Protein AF-W5Y2G3-F1 (afdb_monomer_lite)

Sequence (74 aa):
MIHDALKKNETIDANSALAEKVAVELPGFIDKDGRFLSSKFE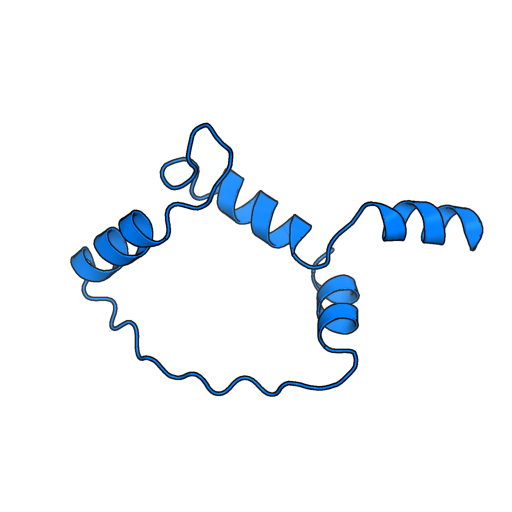SALSDVDVDMSRETYGLSFVGKSYGDYQYGCQ

Foldseek 3Di:
DVVVVVVVVVVDFLCNLVLVVCCVPPVVQADPVRDGNVVVVVVVCVVVVNPPPVPPDDDDDPCPRVVSNVPSPD

pLDDT: mean 71.86, std 8.72, range [42.44, 87.06]

Organism: NCBI:txid1224164

Radius of gyration: 16.27 Å; chains: 1; bounding box: 33×25×45 Å

Structure (mmCIF, N/CA/C/O backbone):
data_AF-W5Y2G3-F1
#
_entry.id   AF-W5Y2G3-F1
#
loop_
_atom_site.group_PDB
_atom_site.id
_atom_site.type_symbol
_atom_site.label_atom_id
_atom_site.label_alt_id
_atom_site.label_comp_id
_atom_site.label_asym_id
_atom_site.label_entity_id
_atom_site.label_seq_id
_atom_site.pdbx_PDB_ins_code
_atom_site.Cartn_x
_atom_site.Cartn_y
_atom_site.Cartn_z
_atom_site.occupancy
_atom_site.B_iso_or_equiv
_atom_site.auth_seq_id
_atom_site.auth_comp_id
_atom_site.auth_asym_id
_atom_site.auth_atom_id
_atom_site.pdbx_PDB_model_num
ATOM 1 N N . MET A 1 1 ? 15.638 -5.233 -30.689 1.00 62.12 1 MET A N 1
ATOM 2 C CA . MET A 1 1 ? 15.265 -6.322 -29.761 1.00 62.12 1 MET A CA 1
ATOM 3 C C . MET A 1 1 ? 15.690 -6.024 -28.320 1.00 62.12 1 MET A C 1
ATOM 5 O O . MET A 1 1 ? 14.813 -6.006 -27.478 1.00 62.12 1 MET A O 1
ATOM 9 N N . ILE A 1 2 ? 16.951 -5.673 -28.015 1.00 69.75 2 ILE A N 1
ATOM 10 C CA . ILE A 1 2 ? 17.350 -5.280 -26.636 1.00 69.75 2 ILE A CA 1
ATOM 11 C C . ILE A 1 2 ? 16.922 -3.844 -26.268 1.00 69.75 2 ILE A C 1
ATOM 13 O O . ILE A 1 2 ? 16.500 -3.582 -25.149 1.00 69.75 2 ILE A O 1
ATOM 17 N N . HIS A 1 3 ? 16.982 -2.911 -27.223 1.00 68.06 3 HIS A N 1
ATOM 18 C CA . HIS A 1 3 ? 16.690 -1.492 -26.974 1.00 68.06 3 HIS A CA 1
ATOM 19 C C . HIS A 1 3 ? 15.225 -1.220 -26.576 1.00 68.06 3 HIS A C 1
ATOM 21 O O . HIS A 1 3 ? 14.951 -0.335 -25.777 1.00 68.06 3 HIS A O 1
ATOM 27 N N . ASP A 1 4 ? 14.287 -2.010 -27.105 1.00 69.12 4 ASP A N 1
ATOM 28 C CA . ASP A 1 4 ? 12.859 -1.911 -26.773 1.00 69.12 4 ASP A CA 1
ATOM 29 C C . ASP A 1 4 ? 12.563 -2.456 -25.365 1.00 69.12 4 ASP A C 1
ATOM 31 O O . ASP A 1 4 ? 11.800 -1.863 -24.609 1.00 69.12 4 ASP A O 1
ATOM 35 N N . ALA A 1 5 ? 13.244 -3.543 -24.982 1.00 66.69 5 ALA A N 1
ATOM 36 C CA . ALA A 1 5 ? 13.165 -4.111 -23.638 1.00 66.69 5 ALA A CA 1
ATOM 37 C C . ALA A 1 5 ? 13.755 -3.164 -22.579 1.00 66.69 5 ALA A C 1
ATOM 39 O O . ALA A 1 5 ? 13.165 -2.993 -21.518 1.00 66.69 5 ALA A O 1
ATOM 40 N N . LEU A 1 6 ? 14.870 -2.490 -22.883 1.00 65.94 6 LEU A N 1
ATOM 41 C CA . LEU A 1 6 ? 15.463 -1.481 -21.995 1.00 65.94 6 LEU A CA 1
ATOM 42 C C . LEU A 1 6 ? 14.517 -0.298 -21.750 1.00 65.94 6 LEU A C 1
ATOM 44 O O . LEU A 1 6 ? 14.347 0.102 -20.604 1.00 65.94 6 LEU A O 1
ATOM 48 N N . LYS A 1 7 ? 13.845 0.210 -22.793 1.00 66.25 7 LYS A N 1
ATOM 49 C CA . LYS A 1 7 ? 12.849 1.288 -22.647 1.00 66.25 7 LYS A CA 1
ATOM 50 C C . LYS A 1 7 ? 11.654 0.889 -21.783 1.00 66.25 7 LYS A C 1
ATOM 52 O O . LYS A 1 7 ? 11.172 1.697 -20.999 1.00 66.25 7 LYS A O 1
ATOM 57 N N . LYS A 1 8 ? 11.177 -0.350 -21.917 1.00 62.12 8 LYS A N 1
ATOM 58 C CA . LYS A 1 8 ? 10.089 -0.870 -21.076 1.00 62.12 8 LYS A CA 1
ATOM 59 C C . LYS A 1 8 ? 10.530 -0.982 -19.618 1.00 62.12 8 LYS A C 1
ATOM 61 O O . LYS A 1 8 ? 9.835 -0.481 -18.746 1.00 62.12 8 LYS A O 1
ATOM 66 N N . ASN A 1 9 ? 11.718 -1.532 -19.373 1.00 63.12 9 ASN A N 1
ATOM 67 C CA . ASN A 1 9 ? 12.271 -1.668 -18.024 1.00 63.12 9 ASN A CA 1
ATOM 68 C C . ASN A 1 9 ? 12.548 -0.318 -17.340 1.00 63.12 9 ASN A C 1
ATOM 70 O O . ASN A 1 9 ? 12.495 -0.239 -16.122 1.00 63.12 9 ASN A O 1
ATOM 74 N N . GLU A 1 10 ? 12.825 0.744 -18.100 1.00 62.91 10 GLU A N 1
ATOM 75 C CA . GLU A 1 10 ? 13.042 2.093 -17.553 1.00 62.91 10 GLU A CA 1
ATOM 76 C C . GLU A 1 10 ? 11.774 2.693 -16.918 1.00 62.91 10 GLU A C 1
ATOM 78 O O . GLU A 1 10 ? 11.865 3.549 -16.044 1.00 62.91 10 GLU A O 1
ATOM 83 N N . THR A 1 11 ? 10.590 2.236 -17.338 1.00 61.53 11 THR A N 1
ATOM 84 C CA . THR A 1 11 ? 9.307 2.841 -16.939 1.00 61.53 11 THR A CA 1
ATOM 85 C C . THR A 1 11 ? 8.571 2.031 -15.865 1.00 61.53 11 THR A C 1
ATOM 87 O O . THR A 1 11 ? 7.579 2.502 -15.314 1.00 61.53 11 THR A O 1
ATOM 90 N N . ILE A 1 12 ? 9.022 0.808 -15.575 1.00 62.72 12 ILE A N 1
ATOM 91 C CA . ILE A 1 12 ? 8.290 -0.154 -14.748 1.00 62.72 12 ILE A CA 1
ATOM 92 C C . ILE A 1 12 ? 9.097 -0.418 -13.477 1.00 62.72 12 ILE A C 1
ATOM 94 O O . ILE A 1 12 ? 10.183 -0.991 -13.519 1.00 62.72 12 ILE A O 1
ATOM 98 N N . ASP A 1 13 ? 8.554 -0.003 -12.335 1.00 69.12 13 ASP A N 1
ATOM 99 C CA . ASP A 1 13 ? 9.115 -0.331 -11.025 1.00 69.12 13 ASP A CA 1
ATOM 100 C C . ASP A 1 13 ? 8.665 -1.732 -10.585 1.00 69.12 13 ASP A C 1
ATOM 102 O O . ASP A 1 13 ? 7.550 -2.156 -10.903 1.00 69.12 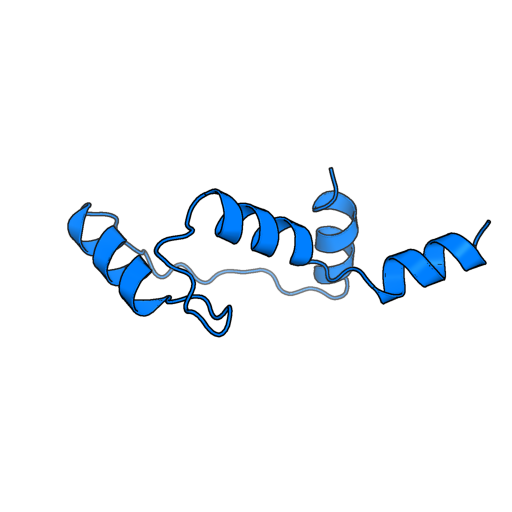13 ASP A O 1
ATOM 106 N N . ALA A 1 14 ? 9.497 -2.440 -9.816 1.00 66.06 14 ALA A N 1
ATOM 107 C CA . ALA A 1 14 ? 9.188 -3.782 -9.313 1.00 66.06 14 ALA A CA 1
ATOM 108 C C . ALA A 1 14 ? 7.858 -3.849 -8.536 1.00 66.06 14 ALA A C 1
ATOM 110 O O . ALA A 1 14 ? 7.204 -4.889 -8.528 1.00 66.06 14 ALA A O 1
ATOM 111 N N . ASN A 1 15 ? 7.428 -2.740 -7.926 1.00 73.50 15 ASN A N 1
ATOM 112 C CA . ASN A 1 15 ? 6.200 -2.683 -7.133 1.00 73.50 15 ASN A CA 1
ATOM 113 C C . ASN A 1 15 ? 4.983 -2.134 -7.895 1.00 73.50 15 ASN A C 1
ATOM 115 O O . ASN A 1 15 ? 3.903 -2.036 -7.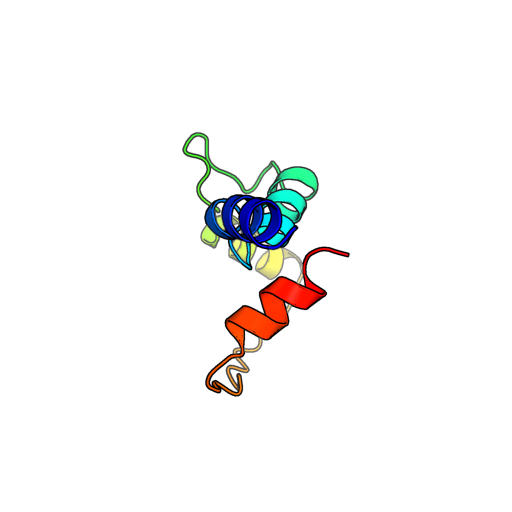313 1.00 73.50 15 ASN A O 1
ATOM 119 N N . SER A 1 16 ? 5.126 -1.770 -9.172 1.00 72.25 16 SER A N 1
ATOM 120 C CA . SER A 1 16 ? 4.049 -1.154 -9.969 1.00 72.25 16 SER A CA 1
ATOM 121 C C . SER A 1 16 ? 2.789 -2.027 -10.047 1.00 72.25 16 SER A C 1
ATOM 123 O O . SER A 1 16 ? 1.699 -1.549 -9.741 1.00 72.25 16 SER A O 1
ATOM 125 N N . ALA A 1 17 ? 2.941 -3.326 -10.318 1.00 72.94 17 ALA A N 1
ATOM 126 C CA . ALA A 1 17 ? 1.825 -4.275 -10.363 1.00 72.94 17 ALA A CA 1
ATOM 127 C C . ALA A 1 17 ? 1.118 -4.437 -9.004 1.00 72.94 17 ALA A C 1
ATOM 129 O O . ALA A 1 17 ? -0.105 -4.575 -8.935 1.00 72.94 17 ALA A O 1
ATOM 130 N N . LEU A 1 18 ? 1.878 -4.402 -7.904 1.00 73.69 18 LEU A N 1
ATOM 131 C CA . LEU A 1 18 ? 1.317 -4.442 -6.554 1.00 73.69 18 LEU A CA 1
ATOM 132 C C . LEU A 1 18 ? 0.528 -3.157 -6.264 1.00 73.69 18 LEU A C 1
ATOM 134 O O . LEU A 1 18 ? -0.579 -3.223 -5.734 1.00 73.69 18 LEU A O 1
ATOM 138 N N . ALA A 1 19 ? 1.074 -2.001 -6.643 1.00 74.94 19 ALA A N 1
ATOM 139 C CA . ALA A 1 19 ? 0.420 -0.710 -6.465 1.00 74.94 19 ALA A CA 1
ATOM 140 C C . ALA A 1 19 ? -0.901 -0.624 -7.247 1.00 74.94 19 ALA A C 1
ATOM 142 O O . ALA A 1 19 ? -1.898 -0.155 -6.698 1.00 74.94 19 ALA A O 1
ATOM 143 N N . GLU A 1 20 ? -0.942 -1.132 -8.482 1.00 76.75 20 GLU A N 1
ATOM 144 C CA . GLU A 1 20 ? -2.179 -1.212 -9.267 1.00 76.75 20 GLU A CA 1
ATOM 145 C C . GLU A 1 20 ? -3.218 -2.134 -8.617 1.00 76.75 20 GLU A C 1
ATOM 147 O O . GLU A 1 20 ? -4.376 -1.739 -8.480 1.00 76.75 20 GLU A O 1
ATOM 152 N N . LYS A 1 21 ? -2.821 -3.324 -8.141 1.00 77.62 21 LYS A N 1
ATOM 153 C CA . LYS A 1 21 ? -3.740 -4.231 -7.424 1.00 77.62 21 LYS A CA 1
ATOM 154 C C . LYS A 1 21 ? -4.321 -3.584 -6.170 1.00 77.62 21 LYS A C 1
ATOM 156 O O . LYS A 1 21 ? -5.531 -3.620 -5.969 1.00 77.62 21 LYS A O 1
ATOM 161 N N . VAL A 1 22 ? -3.485 -2.926 -5.367 1.00 77.69 22 VAL A N 1
ATOM 162 C CA . VAL A 1 22 ? -3.941 -2.199 -4.174 1.00 77.69 22 VAL A CA 1
ATOM 163 C C . VAL A 1 22 ? -4.896 -1.064 -4.557 1.00 77.69 22 VAL A C 1
ATOM 165 O O . VAL A 1 22 ? -5.913 -0.880 -3.895 1.00 77.69 22 VAL A O 1
ATOM 168 N N . ALA A 1 23 ? -4.630 -0.333 -5.641 1.00 75.25 23 ALA A N 1
ATOM 169 C CA . ALA A 1 23 ? -5.524 0.727 -6.103 1.00 75.25 23 ALA A CA 1
ATOM 170 C C . ALA A 1 23 ? -6.892 0.197 -6.579 1.00 75.25 23 ALA A C 1
ATOM 172 O O . ALA A 1 23 ? -7.909 0.853 -6.351 1.00 75.25 23 ALA A O 1
ATOM 173 N N . VAL A 1 24 ? -6.927 -0.983 -7.209 1.00 78.75 24 VAL A N 1
ATOM 174 C CA . VAL A 1 24 ? -8.162 -1.619 -7.701 1.00 78.75 24 VAL A CA 1
ATOM 175 C C . VAL A 1 24 ? -8.975 -2.243 -6.566 1.00 78.75 24 VAL A C 1
ATOM 177 O O . VAL A 1 24 ? -10.189 -2.049 -6.506 1.00 78.75 24 VAL A O 1
ATOM 180 N N . GLU A 1 25 ? -8.331 -2.988 -5.668 1.00 79.25 25 GLU A N 1
ATOM 181 C CA . GLU A 1 25 ? -9.020 -3.755 -4.622 1.00 79.25 25 GLU A CA 1
ATOM 182 C C . GLU A 1 25 ? -9.306 -2.924 -3.362 1.00 79.25 25 GLU A C 1
ATOM 184 O O . GLU A 1 25 ? -10.271 -3.190 -2.644 1.00 79.25 25 GLU A O 1
ATOM 189 N N . LEU A 1 26 ? -8.505 -1.886 -3.098 1.00 80.38 26 LEU A N 1
ATOM 190 C CA . LEU A 1 26 ? -8.585 -1.057 -1.891 1.00 80.38 26 LEU A CA 1
ATOM 191 C C . LEU A 1 26 ? -8.669 0.452 -2.214 1.00 80.38 26 LEU A C 1
ATOM 193 O O . LEU A 1 26 ? -7.939 1.254 -1.619 1.00 80.38 26 LEU A O 1
ATOM 197 N N . PRO A 1 27 ? -9.610 0.903 -3.071 1.00 76.19 27 PRO A N 1
ATOM 198 C CA . PRO A 1 27 ? -9.716 2.314 -3.458 1.00 76.19 27 PRO A CA 1
ATOM 199 C C . PRO A 1 27 ? -10.031 3.236 -2.268 1.00 76.19 27 PRO A C 1
ATOM 201 O O . PRO A 1 27 ? -9.694 4.415 -2.278 1.00 76.19 27 PRO A O 1
ATOM 204 N N . GLY A 1 28 ? -10.645 2.704 -1.203 1.00 78.06 28 GLY A N 1
ATOM 205 C CA . GLY A 1 28 ? -10.960 3.448 0.021 1.00 78.06 28 GLY A CA 1
ATOM 206 C C . GLY A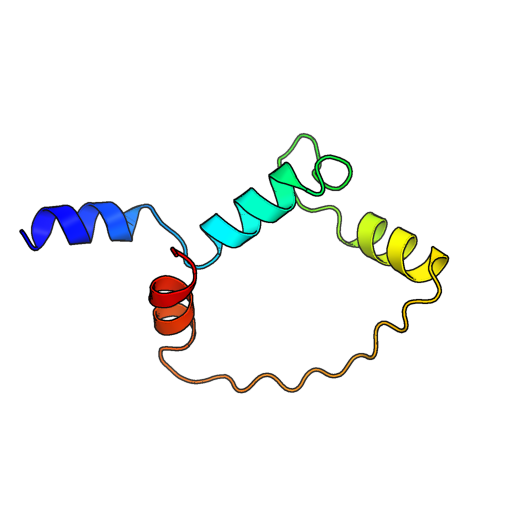 1 28 ? -9.761 3.745 0.933 1.00 78.06 28 GLY A C 1
ATOM 207 O O . GLY A 1 28 ? -9.934 4.448 1.936 1.00 78.06 28 GLY A O 1
ATOM 208 N N . PHE A 1 29 ? -8.579 3.210 0.617 1.00 76.25 29 PHE A N 1
ATOM 209 C CA . PHE A 1 29 ? -7.337 3.382 1.380 1.00 76.25 29 PHE A CA 1
ATOM 210 C C . PHE A 1 29 ? -6.286 4.203 0.623 1.00 76.25 29 PHE A C 1
ATOM 212 O O . PHE A 1 29 ? -5.165 4.356 1.103 1.00 76.25 29 PHE A O 1
ATOM 219 N N . ILE A 1 30 ? -6.646 4.759 -0.533 1.00 78.12 30 ILE A N 1
ATOM 220 C CA . ILE A 1 30 ? -5.798 5.655 -1.314 1.00 78.12 30 ILE A CA 1
ATOM 221 C C . ILE A 1 30 ? -6.290 7.089 -1.106 1.00 78.12 30 ILE A C 1
ATOM 223 O O . ILE A 1 30 ? -7.477 7.383 -1.252 1.00 78.12 30 ILE A O 1
ATOM 227 N N . ASP A 1 31 ? -5.379 7.978 -0.717 1.00 79.69 31 ASP A N 1
ATOM 228 C CA . ASP A 1 31 ? -5.672 9.404 -0.592 1.00 79.69 31 ASP A CA 1
ATOM 229 C C . ASP A 1 31 ? -5.829 10.066 -1.976 1.00 79.69 31 ASP A C 1
ATOM 231 O O . ASP A 1 31 ? -5.427 9.512 -3.000 1.00 79.69 31 ASP A O 1
ATOM 235 N N . LYS A 1 32 ? -6.370 11.286 -2.025 1.00 74.56 32 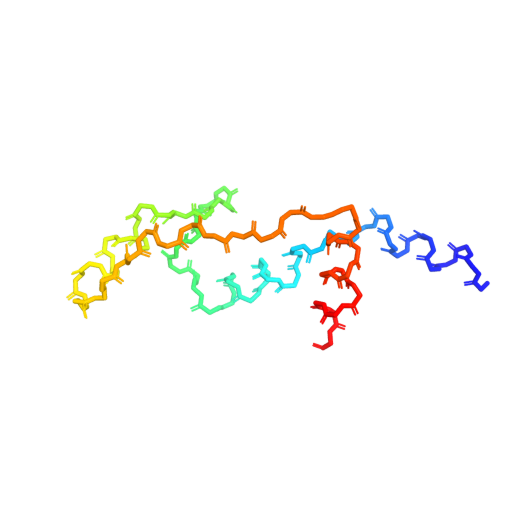LYS A N 1
ATOM 236 C CA . LYS A 1 32 ? -6.510 12.064 -3.268 1.00 74.56 32 LYS A CA 1
ATOM 237 C C . LYS A 1 32 ? -5.156 12.380 -3.912 1.00 74.56 32 LYS A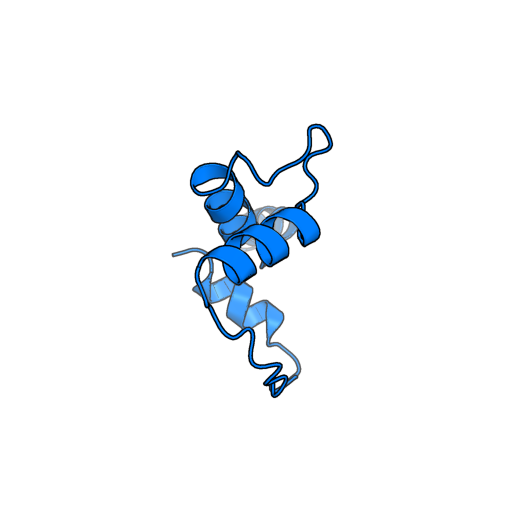 C 1
ATOM 239 O O . LYS A 1 32 ? -5.089 12.528 -5.128 1.00 74.56 32 LYS A O 1
ATOM 244 N N . ASP A 1 33 ? -4.097 12.423 -3.106 1.00 73.00 33 ASP A N 1
ATOM 245 C CA . ASP A 1 33 ? -2.701 12.546 -3.543 1.00 73.00 33 ASP A CA 1
ATOM 246 C C . ASP A 1 33 ? -2.081 11.215 -4.031 1.00 73.00 33 ASP A C 1
ATOM 248 O O . ASP A 1 33 ? -0.891 11.160 -4.338 1.00 73.00 33 ASP A O 1
ATOM 252 N N . GLY A 1 34 ? -2.849 10.118 -4.075 1.00 68.94 34 GLY A N 1
ATOM 253 C CA . GLY A 1 34 ? -2.368 8.803 -4.514 1.00 68.94 34 GLY A CA 1
ATOM 254 C C . GLY A 1 34 ? -1.487 8.082 -3.488 1.00 68.94 34 GLY A C 1
ATOM 255 O O . GLY A 1 34 ? -0.812 7.110 -3.819 1.00 68.94 34 GLY A O 1
ATOM 256 N N . ARG A 1 35 ? -1.465 8.552 -2.234 1.00 77.88 35 ARG A N 1
ATOM 257 C CA . ARG A 1 35 ? -0.691 7.939 -1.144 1.00 77.88 35 ARG A CA 1
ATOM 258 C C . ARG A 1 35 ? -1.514 6.873 -0.428 1.00 77.88 35 ARG A C 1
ATOM 260 O O . ARG A 1 35 ? -2.690 7.086 -0.144 1.00 77.88 35 ARG A O 1
ATOM 267 N N . PHE A 1 36 ? -0.879 5.752 -0.092 1.00 80.31 36 PHE A N 1
ATOM 268 C CA . PHE A 1 36 ? -1.512 4.684 0.681 1.00 80.31 36 PHE A CA 1
ATOM 269 C C . PHE A 1 36 ? -1.678 5.089 2.153 1.00 80.31 36 PHE A C 1
ATOM 271 O O . PHE A 1 36 ? -0.711 5.451 2.828 1.00 80.31 36 PHE A O 1
ATOM 278 N N . LEU A 1 37 ? -2.908 5.016 2.658 1.00 82.69 37 LEU A N 1
ATOM 279 C CA . LEU A 1 37 ? -3.281 5.363 4.028 1.00 82.69 37 LEU A CA 1
ATOM 280 C C . LEU A 1 37 ? -3.076 4.157 4.958 1.00 82.69 37 LEU A C 1
ATOM 282 O O . LEU A 1 37 ? -4.044 3.537 5.408 1.00 82.69 37 LEU A O 1
ATOM 286 N N . SER A 1 38 ? -1.815 3.845 5.274 1.00 79.31 38 SER A N 1
ATOM 287 C CA . SER A 1 38 ? -1.454 2.702 6.132 1.00 79.31 38 SER A CA 1
ATOM 288 C C . SER A 1 38 ? -2.180 2.719 7.480 1.00 79.31 38 SER A C 1
ATOM 290 O O . SER A 1 38 ? -2.720 1.705 7.894 1.00 79.31 38 SER A O 1
ATOM 292 N N . SER A 1 39 ? -2.323 3.891 8.102 1.00 78.50 39 SER A N 1
ATOM 293 C CA . SER A 1 39 ? -3.010 4.040 9.392 1.00 78.50 39 SER A CA 1
ATOM 294 C C . SER A 1 39 ? -4.488 3.619 9.351 1.00 78.50 39 SER A C 1
ATOM 296 O O . SER A 1 39 ? -4.989 3.005 10.296 1.00 78.50 39 SER A O 1
ATOM 298 N N . LYS A 1 40 ? -5.190 3.907 8.245 1.00 80.31 40 LYS A N 1
ATOM 299 C CA . LYS A 1 40 ? -6.588 3.493 8.060 1.00 80.31 40 LYS A CA 1
ATOM 300 C C . LYS A 1 40 ? -6.677 1.984 7.838 1.00 80.31 40 LYS A C 1
ATOM 302 O O . LYS A 1 40 ? -7.603 1.352 8.338 1.00 80.31 40 LYS A O 1
ATOM 307 N N . PHE A 1 41 ? -5.713 1.421 7.113 1.00 81.81 41 PHE A N 1
ATOM 308 C CA . PHE A 1 41 ? -5.611 -0.014 6.860 1.00 81.81 41 PHE A CA 1
ATOM 309 C C . PHE A 1 41 ? -5.306 -0.802 8.141 1.00 81.81 41 PHE A C 1
ATOM 311 O O . PHE A 1 41 ? -6.009 -1.756 8.450 1.00 81.81 41 PHE A O 1
ATOM 318 N N . GLU A 1 42 ? -4.346 -0.341 8.944 1.00 79.50 42 GLU A N 1
ATOM 319 C CA . GLU A 1 42 ? -4.023 -0.913 10.258 1.00 79.50 42 GLU A CA 1
ATOM 320 C C . GLU A 1 42 ? -5.220 -0.854 11.219 1.00 79.50 42 GLU A C 1
ATOM 322 O O . GLU A 1 42 ? -5.497 -1.822 11.927 1.00 79.50 42 GLU A O 1
ATOM 327 N N . SER A 1 43 ? -5.974 0.252 11.209 1.00 79.94 43 SER A N 1
ATOM 328 C CA . SER A 1 43 ? -7.193 0.383 12.021 1.00 79.94 43 SER A CA 1
ATOM 329 C C . SER A 1 43 ? -8.296 -0.578 11.570 1.00 79.94 43 SER A C 1
ATOM 331 O O . SER A 1 43 ? -8.953 -1.181 12.410 1.00 79.94 43 SER A O 1
ATOM 333 N N . ALA A 1 44 ? -8.480 -0.761 10.257 1.00 78.31 44 ALA A N 1
ATOM 334 C CA . ALA A 1 44 ? -9.449 -1.714 9.715 1.00 78.31 44 ALA A CA 1
ATOM 335 C C . ALA A 1 44 ? -9.071 -3.174 10.020 1.00 78.31 44 ALA A C 1
ATOM 337 O O . ALA A 1 44 ? -9.945 -3.983 10.305 1.00 78.31 44 ALA A O 1
ATOM 338 N N . LEU A 1 45 ? -7.779 -3.512 9.993 1.00 77.31 45 LEU A N 1
ATOM 339 C CA . LEU A 1 45 ? -7.287 -4.845 10.356 1.00 77.31 45 LEU A CA 1
ATOM 340 C C . LEU A 1 45 ? -7.424 -5.133 11.855 1.00 77.31 45 LEU A C 1
ATOM 342 O O . LEU A 1 45 ? -7.754 -6.255 12.233 1.00 77.31 45 LEU A O 1
ATOM 346 N N . SER A 1 46 ? -7.216 -4.115 12.694 1.00 73.12 46 SER A N 1
ATOM 347 C CA . SER A 1 46 ? -7.376 -4.226 14.150 1.00 73.12 46 SER A CA 1
ATOM 348 C C . SER A 1 46 ? -8.833 -4.478 14.559 1.00 73.12 46 SER A C 1
ATOM 350 O O . SER A 1 46 ? -9.077 -5.138 15.561 1.00 73.12 46 SER A O 1
ATOM 352 N N . ASP A 1 47 ? -9.801 -3.985 13.779 1.00 70.88 47 ASP A N 1
ATOM 353 C CA . ASP A 1 47 ? -11.239 -4.218 13.996 1.00 70.88 47 ASP A CA 1
ATOM 354 C C . ASP A 1 47 ? -11.663 -5.667 13.674 1.00 70.88 47 ASP A C 1
ATOM 356 O O . ASP A 1 47 ? -12.638 -6.175 14.220 1.00 70.88 47 ASP A O 1
ATOM 360 N N . VAL A 1 48 ? -10.898 -6.359 12.820 1.00 72.94 48 VAL A N 1
ATOM 361 C CA . VAL A 1 48 ? -11.174 -7.731 12.351 1.00 72.94 48 VAL A CA 1
ATOM 362 C C . VAL A 1 48 ? -10.435 -8.795 13.187 1.00 72.94 48 VAL A C 1
ATOM 364 O O . VAL A 1 48 ? -10.473 -9.974 12.851 1.00 72.94 48 VAL A O 1
ATOM 367 N N . ASP A 1 49 ? -9.795 -8.409 14.298 1.00 60.16 49 ASP A N 1
ATOM 368 C CA . ASP A 1 49 ? -9.009 -9.309 15.168 1.00 60.16 49 ASP A CA 1
ATOM 369 C C . ASP A 1 49 ? -7.845 -9.995 14.419 1.00 60.16 49 ASP A C 1
ATOM 371 O O . ASP A 1 49 ? -7.460 -11.131 14.695 1.00 60.16 49 ASP A O 1
ATOM 375 N N . VAL A 1 50 ? -7.272 -9.314 13.419 1.00 68.62 50 VAL A N 1
ATOM 376 C CA . VAL A 1 50 ? -6.076 -9.803 12.725 1.00 68.62 50 VAL A CA 1
ATOM 377 C C . VAL A 1 50 ? -4.847 -9.384 13.525 1.00 68.62 50 VAL A C 1
ATOM 379 O O . VAL A 1 50 ? -4.467 -8.212 13.529 1.00 68.62 50 VAL A O 1
ATOM 382 N N . ASP A 1 51 ? -4.200 -10.347 14.185 1.00 61.53 51 ASP A N 1
ATOM 383 C CA . ASP A 1 51 ? -2.924 -10.119 14.861 1.00 61.53 51 ASP A CA 1
ATOM 384 C C . ASP A 1 51 ? -1.847 -9.786 13.818 1.00 61.53 51 ASP A C 1
ATOM 386 O O . ASP A 1 51 ? -1.379 -10.643 13.063 1.00 61.53 51 ASP A O 1
ATOM 390 N N . MET A 1 52 ? -1.459 -8.511 13.750 1.00 62.50 52 MET A N 1
ATOM 391 C CA . MET A 1 52 ? -0.296 -8.065 12.984 1.00 62.50 52 MET A CA 1
ATOM 392 C C . MET A 1 52 ? 0.974 -8.484 13.731 1.00 62.50 52 MET A C 1
ATOM 394 O O . MET A 1 52 ? 1.709 -7.649 14.267 1.00 62.50 52 MET A O 1
ATOM 398 N N . SER A 1 53 ? 1.224 -9.792 13.792 1.00 61.97 53 SER A N 1
ATOM 399 C CA . SER A 1 53 ? 2.460 -10.334 14.336 1.00 61.97 53 SER A CA 1
ATOM 400 C C . SER A 1 53 ? 3.630 -9.707 13.585 1.00 61.97 53 SER A C 1
ATOM 402 O O . SER A 1 53 ? 3.767 -9.802 12.364 1.00 61.97 53 SER A O 1
ATOM 404 N N . ARG A 1 54 ? 4.463 -8.987 14.337 1.00 60.16 54 ARG A N 1
ATOM 405 C CA . ARG A 1 54 ? 5.590 -8.180 13.853 1.00 60.16 54 ARG A CA 1
ATOM 406 C C . ARG A 1 54 ? 6.781 -9.074 13.484 1.00 60.16 54 ARG A C 1
ATOM 408 O O . ARG A 1 54 ? 7.916 -8.805 13.873 1.00 60.16 54 ARG A O 1
ATOM 415 N N . GLU A 1 55 ? 6.524 -10.171 12.779 1.00 61.09 55 GLU A N 1
ATOM 416 C CA . GLU A 1 55 ? 7.540 -11.105 12.306 1.00 61.09 55 GLU A CA 1
ATOM 417 C C . GLU A 1 55 ? 8.284 -10.494 11.115 1.00 61.09 55 GLU A C 1
ATOM 419 O O . GLU A 1 55 ? 8.041 -10.774 9.945 1.00 61.09 55 GLU A O 1
ATOM 424 N N . THR A 1 56 ? 9.226 -9.608 11.421 1.00 58.19 56 THR A N 1
ATOM 425 C CA . THR A 1 56 ? 10.175 -9.058 10.455 1.00 58.19 56 THR A CA 1
ATOM 426 C C . THR A 1 56 ? 11.397 -9.964 10.352 1.00 58.19 56 THR A C 1
ATOM 428 O O . THR A 1 56 ? 12.451 -9.655 10.906 1.00 58.19 56 THR A O 1
ATOM 431 N N . TYR A 1 57 ? 11.290 -11.076 9.623 1.00 59.91 57 TYR A N 1
ATOM 432 C CA . TYR A 1 57 ? 12.478 -11.743 9.085 1.00 59.91 57 TYR A CA 1
ATOM 433 C C . TYR A 1 57 ? 12.388 -11.841 7.564 1.00 59.91 57 TYR A C 1
ATOM 435 O O . TYR A 1 57 ? 11.922 -12.823 6.994 1.00 59.91 57 TYR A O 1
ATOM 443 N N . GLY A 1 58 ? 12.832 -10.777 6.896 1.00 67.44 58 GLY A N 1
ATOM 444 C CA . GLY A 1 58 ? 13.033 -10.763 5.451 1.00 67.44 58 GLY A CA 1
ATOM 445 C C . GLY A 1 58 ? 14.506 -10.975 5.117 1.00 67.44 58 GLY A C 1
ATOM 446 O O . GLY A 1 58 ? 15.354 -10.188 5.542 1.00 67.44 58 GLY A O 1
ATOM 447 N N . LEU A 1 59 ? 14.826 -12.002 4.325 1.00 78.75 59 LEU A N 1
ATOM 448 C CA . LEU A 1 59 ? 16.177 -12.178 3.792 1.00 78.75 59 LEU A CA 1
ATOM 449 C C . LEU A 1 59 ? 16.451 -11.096 2.739 1.00 78.75 59 LEU A C 1
ATOM 451 O O . LEU A 1 59 ? 15.866 -11.098 1.655 1.00 78.75 59 LEU A O 1
ATOM 455 N N . SER A 1 60 ? 17.354 -10.173 3.059 1.00 78.25 60 SER A N 1
ATOM 456 C CA . SER A 1 60 ? 17.820 -9.150 2.121 1.00 78.25 60 SER A CA 1
ATOM 457 C C . SER A 1 60 ? 19.063 -9.652 1.390 1.00 78.25 60 SER A C 1
ATOM 459 O O . SER A 1 60 ? 20.095 -9.889 2.012 1.00 78.25 60 SER A O 1
ATOM 461 N N . PHE A 1 61 ? 18.972 -9.812 0.070 1.00 82.94 61 PHE A N 1
ATOM 462 C CA . PHE A 1 61 ? 20.088 -10.224 -0.783 1.00 82.94 61 PHE A CA 1
ATOM 463 C C . PHE A 1 61 ? 20.167 -9.360 -2.048 1.00 82.94 61 PHE A C 1
ATOM 465 O O . PHE A 1 61 ? 19.171 -8.791 -2.507 1.00 82.94 61 PHE A O 1
ATOM 472 N N . VAL A 1 62 ? 21.369 -9.256 -2.620 1.00 87.06 62 VAL A N 1
ATOM 473 C CA . VAL A 1 62 ? 21.612 -8.499 -3.856 1.00 87.06 62 VAL A CA 1
ATOM 474 C C . VAL A 1 62 ? 20.841 -9.148 -5.005 1.00 87.06 62 VAL A C 1
ATOM 476 O O . VAL A 1 62 ? 20.989 -10.339 -5.256 1.00 87.06 62 VAL A O 1
ATOM 479 N N . GLY A 1 63 ? 20.012 -8.367 -5.700 1.00 81.25 63 GLY A N 1
ATOM 480 C CA . GLY A 1 63 ? 19.172 -8.857 -6.798 1.00 81.25 63 GLY A CA 1
ATOM 481 C C . GLY A 1 63 ? 17.749 -9.266 -6.401 1.00 81.25 63 GLY A C 1
ATOM 482 O O . GLY A 1 63 ? 16.978 -9.618 -7.289 1.00 81.25 63 GLY A O 1
ATOM 483 N N . LYS A 1 64 ? 17.352 -9.153 -5.122 1.00 82.94 64 LYS A N 1
ATOM 484 C CA . LYS A 1 64 ? 15.967 -9.420 -4.685 1.00 82.94 64 LYS A CA 1
ATOM 485 C C . LYS A 1 64 ? 14.938 -8.630 -5.504 1.00 82.94 64 LYS A C 1
ATOM 487 O O . LYS A 1 64 ? 14.044 -9.221 -6.093 1.00 82.94 64 LYS A O 1
ATOM 492 N N . SER A 1 65 ? 15.134 -7.315 -5.619 1.00 76.56 65 SER A N 1
ATOM 493 C CA . SER A 1 65 ? 14.243 -6.430 -6.386 1.00 76.56 65 SER A CA 1
ATOM 494 C C . SER A 1 65 ? 14.175 -6.783 -7.878 1.00 76.56 65 SER A C 1
ATOM 496 O O . SER A 1 65 ? 13.131 -6.608 -8.494 1.00 76.56 65 SER A O 1
ATOM 498 N N . TYR A 1 66 ? 15.253 -7.327 -8.452 1.00 80.19 66 TYR A N 1
ATOM 499 C CA . TYR A 1 66 ? 15.254 -7.790 -9.841 1.00 80.19 66 TYR A CA 1
ATOM 500 C C . TYR A 1 66 ? 14.452 -9.087 -10.012 1.00 80.19 66 TYR A C 1
ATOM 502 O O . TYR A 1 66 ? 13.736 -9.246 -10.997 1.00 80.19 66 TYR A O 1
ATOM 510 N N . GLY A 1 67 ? 14.534 -9.998 -9.038 1.00 79.00 67 GLY A N 1
ATOM 511 C CA . GLY A 1 67 ? 13.661 -11.170 -8.981 1.00 79.00 67 GLY A CA 1
ATOM 512 C C . GLY A 1 67 ? 12.192 -10.764 -8.869 1.00 79.00 67 GLY A C 1
ATOM 513 O O . GLY A 1 67 ? 11.388 -11.183 -9.695 1.00 79.00 67 GLY A O 1
ATOM 514 N N . ASP A 1 68 ? 11.865 -9.892 -7.912 1.00 79.62 68 ASP A N 1
ATOM 515 C CA . ASP A 1 68 ? 10.509 -9.353 -7.733 1.00 79.62 68 ASP A CA 1
ATOM 516 C C . ASP A 1 68 ? 9.980 -8.711 -9.034 1.00 79.62 68 ASP A C 1
ATOM 518 O O . ASP A 1 68 ? 8.855 -8.987 -9.434 1.00 79.62 68 ASP A O 1
ATOM 522 N N . TYR A 1 69 ? 10.806 -7.953 -9.764 1.00 76.31 69 TYR A N 1
ATOM 523 C CA . TYR A 1 69 ? 10.442 -7.394 -11.073 1.00 76.31 69 TYR A CA 1
ATOM 524 C C . TYR A 1 69 ? 10.102 -8.467 -12.124 1.00 76.31 69 TYR A C 1
ATOM 526 O O . TYR A 1 69 ? 9.102 -8.361 -12.831 1.00 76.31 69 TYR A O 1
ATOM 534 N N . GLN A 1 70 ? 10.920 -9.518 -12.225 1.00 72.19 70 GLN A N 1
ATOM 535 C CA . GLN A 1 70 ? 10.749 -10.581 -13.222 1.00 72.19 70 GLN A CA 1
ATOM 536 C C . GLN A 1 70 ? 9.504 -11.447 -12.964 1.00 72.19 70 GLN A C 1
ATOM 538 O O . GLN A 1 70 ? 8.903 -11.936 -13.918 1.00 72.19 70 GLN A O 1
ATOM 543 N N . TYR A 1 71 ? 9.125 -11.646 -11.698 1.00 69.19 71 TYR A N 1
ATOM 544 C CA . TYR A 1 71 ? 7.979 -12.482 -11.311 1.00 69.19 71 TYR A CA 1
ATOM 545 C C . TYR A 1 71 ? 6.704 -11.684 -10.995 1.00 69.19 71 TYR A C 1
ATOM 547 O O . TYR A 1 71 ? 5.613 -12.245 -11.032 1.00 69.19 71 TYR A O 1
ATOM 555 N N . GLY A 1 72 ? 6.814 -10.388 -10.698 1.00 59.81 72 GLY A N 1
ATOM 556 C CA . GLY A 1 72 ? 5.684 -9.516 -10.360 1.00 59.81 72 GLY A CA 1
ATOM 557 C C . GLY A 1 72 ? 4.811 -9.114 -11.553 1.00 59.81 72 GLY A C 1
ATOM 558 O O . GLY A 1 72 ? 3.718 -8.593 -11.352 1.00 59.81 72 GLY A O 1
ATOM 559 N N . CYS A 1 73 ? 5.269 -9.371 -12.781 1.00 43.31 73 CYS A N 1
ATOM 560 C CA . CYS A 1 73 ? 4.615 -8.976 -14.030 1.00 43.31 73 CYS A CA 1
ATOM 561 C C . CYS A 1 73 ? 3.962 -10.160 -14.785 1.00 43.31 73 CYS A C 1
ATOM 563 O O . CYS A 1 73 ? 4.014 -10.195 -16.018 1.00 43.31 73 CYS A O 1
ATOM 565 N N . GLN A 1 74 ? 3.391 -11.140 -14.067 1.00 42.44 74 GLN A N 1
ATOM 566 C CA . GLN A 1 74 ? 2.630 -12.261 -14.651 1.00 42.44 74 GLN A CA 1
ATOM 567 C C . GLN A 1 74 ? 1.115 -12.036 -14.606 1.00 42.44 74 GLN A C 1
ATOM 569 O O . GLN A 1 74 ? 0.608 -11.591 -13.550 1.00 42.44 74 GLN A O 1
#

Secondary structure (DSSP, 8-state):
-HHHHHHHHHH--TTHHHHHHHHHH-GGGB-TTS-B-HHHHHHHHHHTT------------TTHHHHHHHHHT-